Protein AF-A0A971PG31-F1 (afdb_monomer_lite)

Structure (mmCIF, N/CA/C/O backbone):
data_AF-A0A971PG31-F1
#
_entry.id   AF-A0A971PG31-F1
#
loop_
_atom_site.group_PDB
_atom_site.id
_atom_site.type_symbol
_atom_site.label_atom_id
_atom_site.label_alt_id
_atom_site.label_comp_id
_atom_site.label_asym_id
_atom_site.label_entity_id
_atom_site.label_seq_id
_atom_site.pdbx_PDB_ins_code
_atom_site.Cartn_x
_atom_site.Cartn_y
_atom_site.Cartn_z
_atom_site.occupancy
_atom_site.B_iso_or_equiv
_atom_site.auth_seq_id
_atom_site.auth_comp_id
_atom_site.auth_asym_id
_atom_site.auth_atom_id
_atom_site.pdbx_PDB_model_num
ATOM 1 N N . MET A 1 1 ? 11.953 -13.186 -29.541 1.00 60.38 1 MET A N 1
ATOM 2 C CA . MET A 1 1 ? 11.527 -12.115 -28.617 1.00 60.38 1 MET A CA 1
ATOM 3 C C . MET A 1 1 ? 11.657 -10.801 -29.373 1.00 60.38 1 MET A C 1
ATOM 5 O O . MET A 1 1 ? 12.768 -10.510 -29.804 1.00 60.38 1 MET A O 1
ATOM 9 N N . PRO A 1 2 ? 10.556 -10.099 -29.691 1.00 56.59 2 PRO A N 1
ATOM 10 C CA . PRO A 1 2 ? 10.645 -8.840 -30.425 1.00 56.59 2 PRO A CA 1
ATOM 11 C C . PRO A 1 2 ? 11.405 -7.799 -29.579 1.00 56.59 2 PRO A C 1
ATOM 13 O O . PRO A 1 2 ? 11.231 -7.782 -28.359 1.00 56.59 2 PRO A O 1
ATOM 16 N N . PRO A 1 3 ? 12.269 -6.969 -30.185 1.00 62.44 3 PRO A N 1
ATOM 17 C CA . PRO A 1 3 ? 13.041 -5.964 -29.459 1.00 62.44 3 PRO A CA 1
ATOM 18 C C . PRO A 1 3 ? 12.102 -4.928 -28.826 1.00 62.44 3 PRO A C 1
ATOM 20 O O . PRO A 1 3 ? 11.290 -4.326 -29.526 1.00 62.44 3 PRO A O 1
ATOM 23 N N . HIS A 1 4 ? 12.207 -4.719 -27.509 1.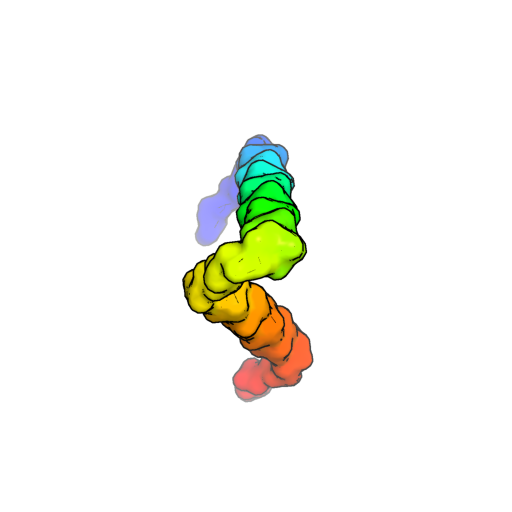00 64.94 4 HIS A N 1
ATOM 24 C CA . HIS A 1 4 ? 11.536 -3.615 -26.820 1.00 64.94 4 HIS A CA 1
ATOM 25 C C . HIS A 1 4 ? 12.103 -2.307 -27.365 1.00 64.94 4 HIS A C 1
ATOM 27 O O . HIS A 1 4 ? 13.315 -2.070 -27.293 1.00 64.94 4 HIS A O 1
ATOM 33 N N . LYS A 1 5 ? 11.254 -1.483 -27.979 1.00 69.38 5 LYS A N 1
ATOM 34 C CA 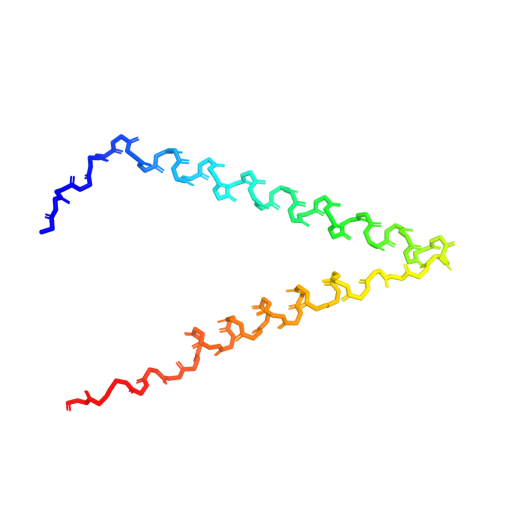. LYS A 1 5 ? 11.703 -0.194 -28.491 1.00 69.38 5 LYS A CA 1
ATOM 35 C C . LYS A 1 5 ? 11.961 0.714 -27.290 1.00 69.38 5 LYS A C 1
ATOM 37 O O . LYS A 1 5 ? 11.204 0.713 -26.324 1.00 69.38 5 LYS A O 1
ATOM 42 N N . ARG A 1 6 ? 13.062 1.473 -27.315 1.00 61.81 6 ARG A N 1
ATOM 43 C CA . ARG A 1 6 ? 13.474 2.326 -26.180 1.00 61.81 6 ARG A CA 1
ATOM 44 C C . ARG A 1 6 ? 12.406 3.364 -25.794 1.00 61.81 6 ARG A C 1
ATOM 46 O O . ARG A 1 6 ? 12.431 3.840 -24.664 1.00 61.81 6 ARG A O 1
ATOM 53 N N . GLU A 1 7 ? 11.469 3.668 -26.692 1.00 65.31 7 GLU A N 1
ATOM 54 C CA . GLU A 1 7 ? 10.293 4.507 -26.433 1.00 65.31 7 GLU A CA 1
ATOM 55 C C . GLU A 1 7 ? 9.281 3.939 -25.413 1.00 65.31 7 GLU A C 1
ATOM 57 O O . GLU A 1 7 ? 8.539 4.725 -24.827 1.00 65.31 7 GLU A O 1
ATOM 62 N N . ASP A 1 8 ? 9.285 2.635 -25.109 1.00 62.28 8 ASP A N 1
ATOM 63 C CA . ASP A 1 8 ? 8.337 2.030 -24.150 1.00 62.28 8 ASP A CA 1
ATOM 64 C C . ASP A 1 8 ? 8.751 2.234 -22.677 1.00 62.28 8 ASP A C 1
ATOM 66 O O . ASP A 1 8 ? 7.921 2.228 -21.763 1.00 62.28 8 ASP A O 1
ATOM 70 N N . ILE A 1 9 ? 10.047 2.459 -22.437 1.00 69.69 9 ILE A N 1
ATOM 71 C CA . ILE A 1 9 ? 10.637 2.657 -21.103 1.00 69.69 9 ILE A CA 1
ATOM 72 C C . ILE A 1 9 ? 9.980 3.828 -20.342 1.00 69.69 9 ILE A C 1
ATOM 74 O O . ILE A 1 9 ? 9.586 3.627 -19.190 1.00 69.69 9 ILE A O 1
ATOM 78 N N . PRO A 1 10 ? 9.812 5.037 -20.923 1.00 76.62 10 PRO A N 1
ATOM 79 C CA . PRO A 1 10 ? 9.180 6.151 -20.216 1.00 76.62 10 PRO A CA 1
ATOM 80 C C . PRO A 1 10 ? 7.697 5.913 -19.898 1.00 76.62 10 PRO A C 1
ATOM 82 O O . PRO A 1 10 ? 7.236 6.346 -18.843 1.00 76.62 10 PRO A O 1
ATOM 85 N N . VAL A 1 11 ? 6.955 5.196 -20.751 1.00 82.38 11 VAL A N 1
ATOM 86 C CA . VAL A 1 11 ? 5.536 4.874 -20.504 1.00 82.38 11 VAL A CA 1
ATOM 87 C C . VAL A 1 11 ? 5.403 3.906 -19.331 1.00 82.38 11 VAL A C 1
ATOM 89 O O . VAL A 1 11 ? 4.596 4.133 -18.428 1.00 82.38 11 VAL A O 1
ATOM 92 N N . TYR A 1 12 ? 6.246 2.872 -19.295 1.00 83.88 12 TYR A N 1
ATOM 93 C CA . TYR A 1 12 ? 6.316 1.953 -18.163 1.00 83.88 12 TYR A CA 1
ATOM 94 C C . TYR A 1 12 ? 6.652 2.690 -16.859 1.00 83.88 12 TYR A C 1
ATOM 96 O O . TYR A 1 12 ? 5.973 2.510 -15.849 1.00 83.88 12 TYR A O 1
ATOM 104 N N . MET A 1 13 ? 7.651 3.576 -16.887 1.00 86.00 13 MET A N 1
ATOM 105 C CA . MET A 1 13 ? 8.077 4.319 -15.700 1.00 86.00 13 MET A CA 1
ATOM 106 C C . MET A 1 13 ? 6.974 5.246 -15.172 1.00 86.00 13 MET A C 1
ATOM 108 O O . MET A 1 13 ? 6.753 5.307 -13.965 1.00 86.00 13 MET A O 1
ATOM 112 N N . MET A 1 14 ? 6.231 5.909 -16.064 1.00 90.06 14 MET A N 1
ATOM 113 C CA . MET A 1 14 ? 5.073 6.726 -15.686 1.00 90.06 14 MET A CA 1
ATOM 114 C C . MET A 1 14 ? 3.952 5.892 -15.067 1.00 90.06 14 MET A C 1
ATOM 116 O O . MET A 1 14 ? 3.373 6.308 -14.065 1.00 90.06 14 MET A O 1
ATOM 120 N N . GLY A 1 15 ? 3.688 4.699 -15.605 1.00 91.12 15 GLY A N 1
ATOM 121 C CA . GLY A 1 15 ? 2.727 3.763 -15.021 1.00 91.12 15 GLY A CA 1
ATOM 122 C C . GLY A 1 15 ? 3.109 3.344 -13.600 1.00 91.12 15 GLY A C 1
ATOM 123 O O . GLY A 1 15 ? 2.272 3.383 -12.700 1.00 91.12 15 GLY A O 1
ATOM 124 N N . VAL A 1 16 ? 4.385 3.016 -13.373 1.00 92.38 16 VAL A N 1
ATOM 125 C CA . VAL A 1 16 ? 4.897 2.645 -12.043 1.00 92.38 16 VAL A CA 1
ATOM 126 C C . VAL A 1 16 ? 4.823 3.820 -11.064 1.00 92.38 16 VAL A C 1
ATOM 128 O O . VAL A 1 16 ? 4.375 3.638 -9.933 1.00 92.38 16 VAL A O 1
ATOM 131 N N . ILE A 1 17 ? 5.209 5.029 -11.487 1.00 92.44 17 ILE A N 1
ATOM 132 C CA . ILE A 1 17 ? 5.120 6.235 -10.649 1.00 92.44 17 ILE A CA 1
ATOM 133 C C . ILE A 1 17 ? 3.663 6.519 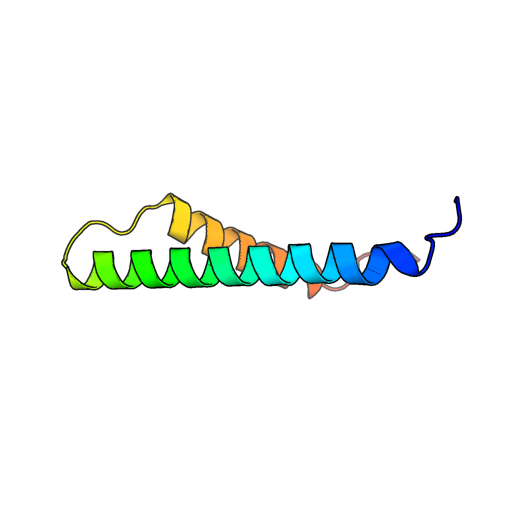-10.278 1.00 92.44 17 ILE A C 1
ATOM 135 O O . ILE A 1 17 ? 3.363 6.736 -9.106 1.00 92.44 17 ILE A O 1
ATOM 139 N N . PHE A 1 18 ? 2.749 6.476 -11.250 1.00 94.62 18 PHE A N 1
ATOM 140 C CA . PHE A 1 18 ? 1.326 6.693 -11.010 1.00 94.62 18 PHE A CA 1
ATOM 141 C C . PHE A 1 18 ? 0.756 5.665 -10.029 1.00 94.62 18 PHE A C 1
ATOM 143 O O . PHE A 1 18 ? 0.089 6.038 -9.063 1.00 94.62 18 PHE A O 1
ATOM 150 N N . LEU A 1 19 ? 1.079 4.382 -10.217 1.00 91.50 19 LEU A N 1
ATOM 151 C CA . LEU A 1 19 ? 0.657 3.320 -9.308 1.00 91.50 19 LEU A CA 1
ATOM 152 C C . LEU A 1 19 ? 1.211 3.535 -7.890 1.00 91.50 19 LEU A C 1
ATOM 154 O O . LEU A 1 19 ? 0.483 3.361 -6.914 1.00 91.50 19 LEU A O 1
ATOM 158 N N . GLY A 1 20 ? 2.465 3.980 -7.772 1.00 90.50 20 GLY A N 1
ATOM 159 C CA . GLY A 1 20 ? 3.078 4.346 -6.496 1.00 90.50 20 GLY A CA 1
ATOM 160 C C . GLY A 1 20 ? 2.367 5.511 -5.801 1.00 90.50 20 GLY A C 1
ATOM 161 O O . GLY A 1 20 ? 2.098 5.441 -4.604 1.00 90.50 20 GLY A O 1
ATOM 162 N N . VAL A 1 21 ? 1.993 6.558 -6.543 1.00 94.69 21 VAL A N 1
ATOM 163 C CA . VAL A 1 21 ? 1.233 7.699 -6.003 1.00 94.69 21 VAL A CA 1
ATOM 164 C C . VAL A 1 21 ? -0.142 7.255 -5.506 1.00 94.69 21 VAL A C 1
ATOM 166 O O . VAL A 1 21 ? -0.528 7.608 -4.392 1.00 94.69 21 VAL A O 1
ATOM 169 N N . VAL A 1 22 ? -0.862 6.447 -6.287 1.00 93.25 22 VAL A N 1
ATOM 170 C CA . VAL A 1 22 ? -2.172 5.905 -5.890 1.00 93.25 22 VAL A CA 1
ATOM 171 C C . VAL A 1 22 ? -2.049 5.055 -4.625 1.00 93.25 22 VAL A C 1
ATOM 173 O O . VAL A 1 22 ? -2.850 5.216 -3.704 1.00 93.25 22 VAL A O 1
ATOM 176 N N . ALA A 1 23 ? -1.024 4.203 -4.535 1.00 89.56 23 ALA A N 1
ATOM 177 C CA . ALA A 1 23 ? -0.756 3.407 -3.340 1.00 89.56 23 ALA A CA 1
ATOM 178 C C . ALA A 1 23 ? -0.474 4.291 -2.111 1.00 89.56 23 ALA A C 1
ATOM 180 O O . ALA A 1 23 ? -1.043 4.054 -1.044 1.00 89.56 23 ALA A O 1
ATOM 181 N N . CYS A 1 24 ? 0.328 5.350 -2.267 1.00 90.88 24 CYS A N 1
ATOM 182 C CA . CYS A 1 24 ? 0.604 6.328 -1.209 1.00 90.88 24 CYS A CA 1
ATOM 183 C C . CYS A 1 24 ? -0.669 7.036 -0.725 1.00 90.88 24 CYS A C 1
ATOM 185 O O . CYS A 1 24 ? -0.912 7.113 0.478 1.00 90.88 24 CYS A O 1
ATOM 187 N N . LEU A 1 25 ? -1.505 7.522 -1.648 1.00 93.12 25 LEU A N 1
ATOM 188 C CA . LEU A 1 25 ? 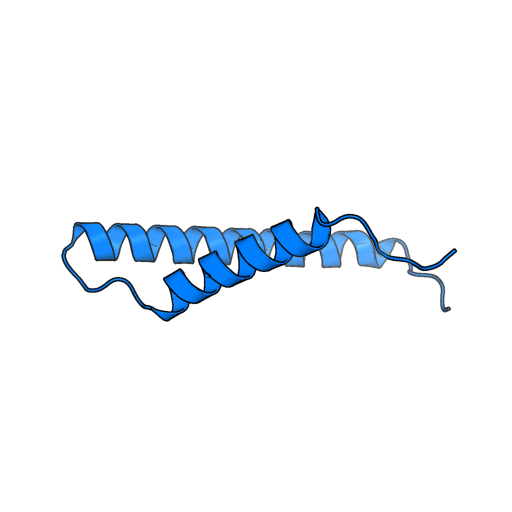-2.773 8.175 -1.310 1.00 93.12 25 LEU A CA 1
ATOM 189 C C . LEU A 1 25 ? -3.734 7.212 -0.609 1.00 93.12 25 LEU A C 1
ATOM 191 O O . LEU A 1 25 ? -4.357 7.577 0.387 1.00 93.12 25 LEU A O 1
ATOM 195 N N . SER A 1 26 ? -3.822 5.972 -1.092 1.00 88.62 26 SER A N 1
ATOM 196 C CA . SER A 1 26 ? -4.653 4.936 -0.480 1.00 88.62 26 SER A CA 1
ATOM 197 C C . SER A 1 26 ? -4.204 4.629 0.948 1.00 88.62 26 SER A C 1
ATOM 199 O O . SER A 1 26 ? -5.036 4.540 1.850 1.00 88.62 26 SER A O 1
ATOM 201 N N . MET A 1 27 ? -2.894 4.492 1.171 1.00 87.94 27 MET A N 1
ATOM 202 C CA . MET A 1 27 ? -2.326 4.236 2.493 1.00 87.94 27 MET A CA 1
ATOM 203 C C . MET A 1 27 ? -2.539 5.428 3.438 1.00 87.94 27 MET A C 1
ATOM 205 O O . MET A 1 27 ? -2.977 5.237 4.570 1.00 87.94 27 MET A O 1
ATOM 209 N N . GLY A 1 28 ? -2.324 6.659 2.960 1.00 89.44 28 GLY A N 1
ATOM 210 C CA . GLY A 1 28 ? -2.610 7.879 3.719 1.00 89.44 28 GLY A CA 1
ATOM 211 C C . GLY A 1 28 ? -4.084 7.998 4.118 1.00 89.44 28 GLY A C 1
ATOM 212 O O . GLY A 1 28 ? -4.390 8.326 5.264 1.00 89.44 28 GLY A O 1
ATOM 213 N N . GLY A 1 29 ? -5.000 7.649 3.210 1.00 87.06 29 GLY A N 1
ATOM 214 C CA . GLY A 1 29 ? -6.435 7.591 3.488 1.00 87.06 29 GLY A CA 1
ATOM 215 C C . GLY A 1 29 ? -6.791 6.580 4.581 1.00 87.06 29 GLY A C 1
ATOM 216 O O . GLY A 1 29 ? -7.566 6.904 5.476 1.00 87.06 29 GLY A O 1
ATOM 217 N N . ALA A 1 30 ? -6.191 5.387 4.568 1.00 85.44 30 ALA A N 1
ATOM 218 C CA . ALA A 1 30 ? -6.382 4.394 5.634 1.00 85.44 30 ALA A CA 1
ATOM 219 C C . ALA A 1 30 ? -5.904 4.884 7.001 1.00 85.44 30 ALA A C 1
ATOM 221 O O . ALA A 1 30 ? -6.590 4.679 7.999 1.00 85.44 30 ALA A O 1
ATOM 222 N N . ILE A 1 31 ? -4.737 5.529 7.049 1.00 86.44 31 ILE A N 1
ATOM 223 C CA . ILE A 1 31 ? -4.188 6.071 8.295 1.00 86.44 31 ILE A CA 1
ATOM 224 C C . ILE A 1 31 ? -5.122 7.155 8.842 1.00 86.44 31 ILE A C 1
ATOM 226 O O . ILE A 1 31 ? -5.456 7.134 10.024 1.00 86.44 31 ILE A O 1
ATOM 230 N N . ALA A 1 32 ? -5.608 8.055 7.981 1.00 88.69 32 ALA A N 1
ATOM 231 C CA . ALA A 1 32 ? -6.572 9.081 8.369 1.00 88.69 32 ALA A CA 1
ATOM 232 C C . ALA A 1 32 ? -7.871 8.475 8.932 1.00 88.69 32 ALA A C 1
ATOM 234 O O . ALA A 1 32 ? -8.335 8.906 9.985 1.00 88.69 32 ALA A O 1
ATOM 235 N N . ARG A 1 33 ? -8.418 7.438 8.280 1.00 87.06 33 ARG A N 1
ATOM 236 C CA . ARG A 1 33 ? -9.587 6.681 8.767 1.00 87.06 33 ARG A CA 1
ATOM 237 C C . ARG A 1 33 ? -9.331 6.060 10.145 1.00 87.06 33 ARG A C 1
ATOM 239 O O . ARG A 1 33 ? -10.160 6.205 11.037 1.00 87.06 33 ARG A O 1
ATOM 246 N N . GLY A 1 34 ? -8.159 5.452 10.342 1.00 86.25 34 GLY A N 1
ATOM 247 C CA . GLY A 1 34 ? -7.766 4.875 11.629 1.00 86.25 34 GLY A CA 1
ATOM 248 C C . GLY A 1 34 ? -7.668 5.912 12.754 1.00 86.25 34 GLY A C 1
ATOM 249 O O . GLY A 1 34 ? -8.097 5.642 13.872 1.00 86.25 34 GLY A O 1
ATOM 250 N N . ILE A 1 35 ? -7.170 7.120 12.463 1.00 90.00 35 ILE A N 1
ATOM 251 C CA . ILE A 1 35 ? -7.116 8.233 13.432 1.00 90.00 35 ILE A CA 1
ATOM 252 C C . ILE A 1 35 ? -8.523 8.745 13.776 1.00 90.00 35 ILE A C 1
ATOM 254 O O . ILE A 1 35 ? -8.778 9.124 14.916 1.00 90.00 35 ILE A O 1
ATOM 258 N N . LEU A 1 36 ? -9.445 8.728 12.812 1.00 89.75 36 LEU A N 1
ATOM 259 C CA . LEU A 1 36 ? -10.849 9.105 13.008 1.00 89.75 36 LEU A CA 1
ATOM 260 C C . LEU A 1 36 ? -11.658 8.048 13.785 1.00 89.75 36 LEU A C 1
ATOM 262 O O . LEU A 1 36 ? -12.839 8.262 14.047 1.00 89.75 36 LEU A O 1
ATOM 266 N N . GLY A 1 37 ? -11.041 6.923 14.166 1.00 82.50 37 GLY A N 1
ATOM 267 C CA . GLY A 1 37 ? -11.714 5.818 14.851 1.00 82.50 37 GLY A CA 1
ATOM 268 C C . GLY A 1 37 ? -12.641 5.011 13.940 1.00 82.50 37 GLY A C 1
ATOM 269 O O . GLY A 1 37 ? -13.421 4.192 14.422 1.00 82.50 37 GLY A O 1
ATOM 270 N N . GLU A 1 38 ? -12.566 5.229 12.627 1.00 81.88 38 GLU A N 1
ATOM 271 C CA . GLU A 1 38 ? -13.258 4.406 11.647 1.00 81.88 38 GLU A CA 1
ATOM 272 C C . GLU A 1 38 ? -12.454 3.124 11.399 1.00 81.88 38 GLU A C 1
ATOM 274 O O . GLU A 1 38 ? -11.220 3.112 11.448 1.00 81.88 38 GLU A O 1
ATOM 279 N N . GLY A 1 39 ? -13.160 2.020 11.139 1.00 79.88 39 GLY A N 1
ATOM 280 C CA . GLY A 1 39 ? -12.526 0.734 10.861 1.00 79.88 39 GLY A CA 1
ATOM 281 C C . GLY A 1 39 ? -11.552 0.838 9.687 1.00 79.88 39 GLY A C 1
ATOM 282 O O . GLY A 1 39 ? -11.897 1.355 8.621 1.00 79.88 39 GLY A O 1
ATOM 283 N N . ILE A 1 40 ? -10.330 0.340 9.880 1.00 81.75 40 ILE A N 1
ATOM 284 C CA . ILE A 1 40 ? -9.350 0.244 8.799 1.00 81.75 40 ILE A CA 1
ATOM 285 C C . ILE A 1 40 ? -9.839 -0.844 7.833 1.00 81.75 40 ILE A C 1
ATOM 287 O O . ILE A 1 40 ? -10.119 -1.953 8.285 1.00 81.75 40 ILE A O 1
ATOM 291 N N . PRO A 1 41 ? -9.939 -0.576 6.520 1.00 81.69 41 PRO A N 1
ATOM 292 C CA . PRO A 1 41 ? -10.405 -1.577 5.569 1.00 81.69 41 PRO A CA 1
ATOM 293 C C . PRO A 1 41 ? -9.476 -2.797 5.545 1.00 81.69 41 PRO A C 1
ATOM 295 O O . PRO A 1 41 ? -8.285 -2.656 5.252 1.00 81.69 41 PRO A O 1
ATOM 298 N N . ASP A 1 42 ? -10.021 -3.999 5.751 1.00 86.06 42 ASP A N 1
ATOM 299 C CA . ASP A 1 42 ? -9.252 -5.256 5.720 1.00 86.06 42 ASP A CA 1
ATOM 300 C C . ASP A 1 42 ? -8.525 -5.473 4.388 1.00 86.06 42 ASP A C 1
ATOM 302 O O . ASP A 1 42 ? -7.440 -6.049 4.339 1.00 86.06 42 ASP A O 1
ATOM 306 N N . ILE A 1 43 ? -9.084 -4.946 3.296 1.00 84.69 43 ILE A N 1
ATOM 307 C CA . ILE A 1 43 ? -8.475 -4.978 1.961 1.00 84.69 43 ILE A CA 1
ATOM 308 C C . ILE A 1 43 ? -7.109 -4.279 1.960 1.00 84.69 43 ILE A C 1
ATOM 310 O O . ILE A 1 43 ? -6.183 -4.753 1.304 1.00 84.69 43 ILE A O 1
ATOM 314 N N . LEU A 1 44 ? -6.952 -3.177 2.702 1.00 84.69 44 LEU A N 1
ATOM 315 C CA . LEU A 1 44 ? -5.676 -2.462 2.770 1.00 84.69 44 LEU A CA 1
ATOM 316 C C . LEU A 1 44 ? -4.642 -3.204 3.613 1.00 84.69 44 LEU A C 1
ATOM 318 O O . LEU A 1 44 ? -3.465 -3.230 3.251 1.00 84.69 44 LEU A O 1
ATOM 322 N N . VAL A 1 45 ? -5.083 -3.843 4.697 1.00 86.44 45 VAL A N 1
ATOM 323 C CA . VAL A 1 45 ? -4.231 -4.729 5.499 1.00 86.44 45 VAL A CA 1
ATOM 324 C C . VAL A 1 45 ? -3.763 -5.904 4.640 1.00 86.44 45 VAL A C 1
ATOM 326 O O . VAL A 1 45 ? -2.564 -6.162 4.554 1.00 86.44 45 VAL A O 1
ATOM 329 N N . GLY A 1 46 ? -4.685 -6.546 3.917 1.00 89.19 46 GLY A N 1
ATOM 330 C CA . GLY A 1 46 ? -4.386 -7.638 2.993 1.00 89.19 46 GLY A CA 1
ATOM 331 C C . GLY A 1 46 ? -3.429 -7.234 1.870 1.00 89.19 46 GLY A C 1
ATOM 332 O O . GLY A 1 46 ? -2.496 -7.977 1.567 1.00 89.19 46 GLY A O 1
ATOM 333 N N . LEU A 1 47 ? -3.593 -6.038 1.295 1.00 87.94 47 LEU A N 1
ATOM 334 C CA . LEU A 1 47 ? -2.678 -5.495 0.285 1.00 87.94 47 LEU A CA 1
ATOM 335 C C . LEU A 1 47 ? -1.259 -5.310 0.848 1.00 87.94 47 LEU A C 1
ATOM 337 O O . LEU A 1 47 ? -0.278 -5.676 0.194 1.00 87.94 47 LEU A O 1
ATOM 341 N N . GLY A 1 48 ? -1.144 -4.780 2.069 1.00 86.56 48 GLY A N 1
ATOM 342 C CA . GLY A 1 48 ? 0.134 -4.646 2.769 1.00 86.56 48 GLY A CA 1
ATOM 343 C C . GLY A 1 48 ? 0.791 -6.003 3.018 1.00 86.56 48 GLY A C 1
ATOM 344 O O . GLY A 1 48 ? 1.955 -6.202 2.673 1.00 86.56 48 GLY A O 1
ATOM 345 N N . SER A 1 49 ? 0.029 -6.971 3.532 1.00 89.94 49 SER A N 1
ATOM 346 C CA . SER A 1 49 ? 0.513 -8.334 3.773 1.00 89.94 49 SER A CA 1
ATOM 347 C C . SER A 1 49 ? 0.972 -9.028 2.488 1.00 89.94 49 SER A C 1
ATOM 349 O O . SER A 1 49 ? 2.039 -9.641 2.474 1.00 89.94 49 SER A O 1
ATOM 351 N N . ALA A 1 50 ? 0.224 -8.890 1.390 1.00 89.94 50 ALA A N 1
ATOM 352 C CA . ALA A 1 50 ? 0.600 -9.439 0.089 1.00 89.94 50 ALA A CA 1
ATOM 353 C C . ALA A 1 50 ? 1.889 -8.802 -0.453 1.00 89.94 50 ALA A C 1
ATOM 355 O O . ALA A 1 50 ? 2.750 -9.506 -0.977 1.00 89.94 50 ALA A O 1
ATOM 356 N N . SER A 1 51 ? 2.055 -7.489 -0.276 1.00 90.19 51 SER A N 1
ATOM 357 C CA . SER A 1 51 ? 3.263 -6.766 -0.692 1.00 90.19 51 SER A CA 1
ATOM 358 C C . SER A 1 51 ? 4.502 -7.246 0.069 1.00 90.19 51 SER A C 1
ATOM 360 O O . SER A 1 51 ? 5.540 -7.509 -0.538 1.00 90.19 51 SER A O 1
ATOM 362 N N . VAL A 1 52 ? 4.387 -7.435 1.389 1.00 90.62 52 VAL A N 1
ATOM 363 C CA . VAL A 1 52 ? 5.463 -8.010 2.214 1.00 90.62 52 VAL A CA 1
ATOM 364 C C . VAL A 1 52 ? 5.759 -9.452 1.794 1.00 90.62 52 VAL A C 1
ATOM 366 O O . VAL A 1 52 ? 6.925 -9.818 1.675 1.00 90.62 52 VAL A O 1
ATOM 369 N N . GLY A 1 53 ? 4.732 -10.255 1.507 1.00 89.19 53 GLY A N 1
ATOM 370 C CA . GLY A 1 53 ? 4.893 -11.618 0.995 1.00 89.19 53 GLY A CA 1
ATOM 371 C C . GLY A 1 53 ? 5.612 -11.675 -0.356 1.00 89.19 53 GLY A C 1
ATOM 372 O O . GLY A 1 53 ? 6.497 -12.506 -0.545 1.00 89.19 53 GLY A O 1
ATOM 373 N N . ALA A 1 54 ? 5.297 -10.762 -1.277 1.00 90.00 54 ALA A N 1
ATOM 374 C CA . ALA A 1 54 ? 5.978 -10.649 -2.565 1.00 90.00 54 ALA A CA 1
ATOM 375 C C . ALA A 1 54 ? 7.455 -10.253 -2.403 1.00 90.00 54 ALA A C 1
ATOM 377 O O . ALA A 1 54 ? 8.323 -10.846 -3.043 1.00 90.00 54 ALA A O 1
ATOM 378 N N . LEU A 1 55 ? 7.756 -9.302 -1.509 1.00 88.88 55 LEU A N 1
ATOM 379 C CA . LEU A 1 55 ? 9.133 -8.929 -1.169 1.00 88.88 55 LEU A CA 1
ATOM 380 C C . LEU A 1 55 ? 9.892 -10.098 -0.534 1.00 88.88 55 LEU A C 1
ATOM 382 O O . LEU A 1 55 ? 11.026 -10.370 -0.918 1.00 88.88 55 LEU A O 1
ATOM 386 N N . ALA A 1 56 ? 9.258 -10.821 0.390 1.00 89.12 56 ALA A N 1
ATOM 387 C CA . ALA A 1 56 ? 9.831 -12.016 0.999 1.00 89.12 56 ALA A CA 1
ATOM 388 C C . ALA A 1 56 ? 10.107 -13.107 -0.047 1.00 89.12 56 ALA A C 1
ATOM 390 O O . ALA A 1 56 ? 11.160 -13.732 -0.006 1.00 89.12 56 ALA A O 1
ATOM 391 N N . GLY A 1 57 ? 9.209 -13.295 -1.018 1.00 87.25 57 GLY A N 1
ATOM 392 C CA . GLY A 1 57 ? 9.411 -14.206 -2.145 1.00 87.25 57 GLY A CA 1
ATOM 393 C C . GLY A 1 57 ? 10.555 -13.784 -3.072 1.00 87.25 57 GLY A C 1
ATOM 394 O O . GLY A 1 57 ? 11.287 -14.642 -3.553 1.00 87.25 57 GLY A O 1
ATOM 395 N N . LEU A 1 58 ? 10.751 -12.478 -3.284 1.00 86.00 58 LEU A N 1
ATOM 396 C CA . LEU A 1 58 ? 11.864 -11.939 -4.077 1.00 86.00 58 LEU A CA 1
ATOM 397 C C . LEU A 1 58 ? 13.217 -12.058 -3.355 1.00 86.00 58 LEU A C 1
ATOM 399 O O . LEU A 1 58 ? 14.250 -12.207 -4.003 1.00 86.00 58 LEU A O 1
ATOM 403 N N . LEU A 1 59 ? 13.210 -11.994 -2.022 1.00 84.56 59 LEU A N 1
ATOM 404 C CA . LEU A 1 59 ? 14.390 -12.162 -1.166 1.00 84.56 59 LEU A CA 1
ATOM 405 C C . LEU A 1 59 ? 14.697 -13.628 -0.842 1.00 84.56 59 LEU A C 1
ATOM 407 O O . LEU A 1 59 ? 15.813 -13.940 -0.422 1.00 84.56 59 LEU A O 1
ATOM 411 N N . ALA A 1 60 ? 13.721 -14.523 -1.001 1.00 86.88 60 ALA A N 1
ATOM 412 C CA . ALA A 1 60 ? 13.933 -15.943 -0.803 1.00 86.88 60 ALA A CA 1
ATOM 413 C C . ALA A 1 60 ? 15.014 -16.435 -1.781 1.00 86.88 60 ALA A C 1
ATOM 415 O O . ALA A 1 60 ? 15.008 -16.051 -2.955 1.00 86.88 60 ALA A O 1
ATOM 416 N N . PRO A 1 61 ? 15.955 -17.281 -1.324 1.00 78.38 61 PRO A N 1
ATOM 417 C CA . PRO A 1 61 ? 16.978 -17.827 -2.197 1.00 78.38 61 PRO A CA 1
ATOM 418 C C . PRO A 1 61 ? 16.300 -18.539 -3.366 1.00 78.38 61 PRO A C 1
ATOM 420 O O . PRO A 1 61 ? 15.465 -19.427 -3.171 1.00 78.38 61 PRO A O 1
ATOM 423 N N . SER A 1 62 ? 16.656 -18.129 -4.583 1.00 75.75 62 SER A N 1
ATOM 424 C CA . SER A 1 62 ? 16.142 -18.749 -5.796 1.00 75.75 62 SER A CA 1
ATOM 425 C C . SER A 1 62 ? 16.546 -20.220 -5.791 1.00 75.75 62 SER A C 1
ATOM 427 O O . SER A 1 62 ? 17.696 -20.563 -6.056 1.00 75.75 62 SER A O 1
ATOM 429 N N . THR A 1 63 ? 15.600 -21.109 -5.481 1.00 68.88 63 THR A N 1
ATOM 430 C CA . THR A 1 63 ? 15.736 -22.558 -5.698 1.00 68.88 63 THR A CA 1
ATOM 431 C C . THR A 1 63 ? 15.544 -22.841 -7.190 1.00 68.88 63 THR A C 1
ATOM 433 O O . THR A 1 63 ? 14.693 -23.618 -7.614 1.00 68.88 63 THR A O 1
ATOM 436 N N . GLY A 1 64 ? 16.329 -22.157 -8.023 1.00 63.69 64 GLY A N 1
ATOM 437 C CA . GLY A 1 64 ? 16.601 -22.604 -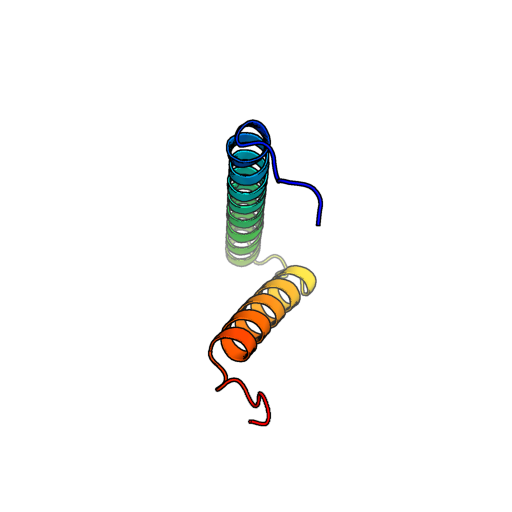9.375 1.00 63.69 64 GLY A CA 1
ATOM 438 C C . GLY A 1 64 ? 17.498 -23.824 -9.245 1.00 63.69 64 GLY A C 1
ATOM 439 O O . GLY A 1 64 ? 18.648 -23.700 -8.831 1.00 63.69 64 GLY A O 1
ATOM 440 N N . LYS A 1 65 ? 16.962 -25.015 -9.516 1.00 51.22 65 LYS A N 1
ATOM 441 C CA . LYS A 1 65 ? 17.798 -26.207 -9.678 1.00 51.22 65 LY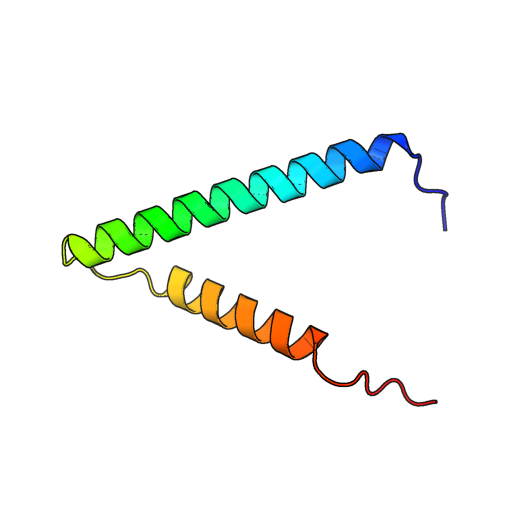S A CA 1
ATOM 442 C C . LYS A 1 65 ? 18.848 -25.910 -10.756 1.00 51.22 65 LYS A C 1
ATOM 444 O O . LYS A 1 65 ? 18.478 -25.450 -11.836 1.00 51.22 65 LYS A O 1
ATOM 449 N N . ALA A 1 66 ? 20.112 -26.122 -10.391 1.00 49.97 66 ALA A N 1
ATOM 450 C CA . ALA A 1 66 ? 21.268 -26.119 -11.283 1.00 49.97 66 ALA A CA 1
ATOM 451 C C . ALA A 1 66 ? 21.135 -27.177 -12.386 1.00 49.97 66 ALA A C 1
ATOM 453 O O . ALA A 1 66 ? 20.468 -28.209 -12.126 1.00 49.97 66 ALA A O 1
#

Foldseek 3Di:
DDDDDPVVVVVVVVVVVVVVVVLVVLVVVQVVCVVVVHDRDVVNVVVVVVVVVVVVVVVPPPPPPD

pLDDT: mean 82.37, std 11.08, range [49.97, 94.69]

Sequence (66 aa):
MPPHKREDIPVYMMGVIFLGVVACLSMGGAIARGILGEGIPDILVGLGSASVGALAGLLAPSTGKA

Secondary structure (DSSP, 8-state):
-PPPPTTHHHHHHHHHHHHHHHHHHHHHHHHHHHHTTPPPPHHHHHHHHHHHHHHHHHHS------

Radius of gyration: 17.54 Å; chains: 1; bounding box: 34×35×45 Å